Protein AF-T0C561-F1 (afdb_monomer)

Radius of gyration: 12.98 Å; Cα contacts (8 Å, |Δi|>4): 57; chains: 1; bounding box: 28×20×33 Å

Structure (mmCIF, N/CA/C/O backbone):
data_AF-T0C561-F1
#
_entry.id   AF-T0C561-F1
#
loop_
_atom_site.group_PDB
_atom_site.id
_atom_site.type_symbol
_atom_site.label_atom_id
_atom_site.label_alt_id
_atom_site.label_comp_id
_atom_site.label_asym_id
_atom_site.label_entity_id
_atom_site.label_seq_id
_atom_site.pdbx_PDB_ins_code
_atom_site.Cartn_x
_atom_site.Cartn_y
_atom_site.Cartn_z
_atom_site.occupancy
_atom_site.B_iso_or_equiv
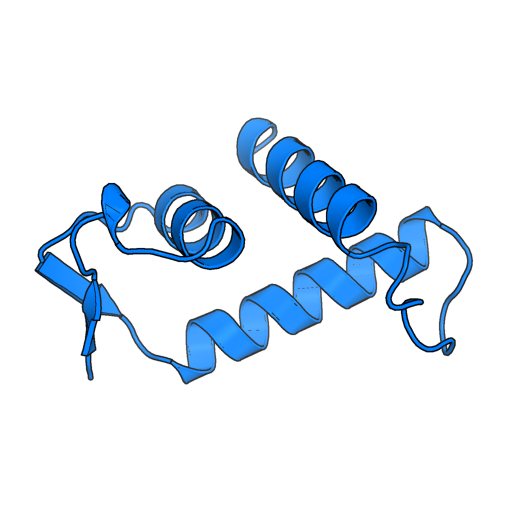_atom_site.auth_seq_id
_atom_site.auth_comp_id
_atom_site.auth_asym_id
_atom_site.auth_atom_id
_atom_site.pdbx_PDB_model_num
ATOM 1 N N . MET A 1 1 ? -0.116 -8.761 18.163 1.00 68.12 1 MET A N 1
ATOM 2 C CA . MET A 1 1 ? -1.073 -8.186 17.192 1.00 68.12 1 MET A CA 1
ATOM 3 C C . MET A 1 1 ? -1.249 -6.732 17.574 1.00 68.12 1 MET A C 1
ATOM 5 O O . MET A 1 1 ? -1.007 -6.416 18.734 1.00 68.12 1 MET A O 1
ATOM 9 N N . SER A 1 2 ? -1.546 -5.865 16.616 1.00 89.75 2 SER A N 1
ATOM 10 C CA . SER A 1 2 ? -1.706 -4.429 16.859 1.00 89.75 2 SER A CA 1
ATOM 11 C C . SER A 1 2 ? -3.097 -4.015 16.410 1.00 89.75 2 SER A C 1
ATOM 13 O O . SER A 1 2 ? -3.669 -4.660 15.534 1.00 89.75 2 SER A O 1
ATOM 15 N N . THR A 1 3 ? -3.634 -2.954 16.993 1.00 95.50 3 THR A N 1
ATOM 16 C CA . THR A 1 3 ? -4.877 -2.341 16.527 1.00 95.50 3 THR A CA 1
ATOM 17 C C . THR A 1 3 ? -4.566 -1.226 15.537 1.00 95.50 3 THR A C 1
ATOM 19 O O . THR A 1 3 ? -3.486 -0.623 15.569 1.00 95.50 3 THR A O 1
ATOM 22 N N . VAL A 1 4 ? -5.474 -1.002 14.592 1.00 95.25 4 VAL A N 1
ATOM 23 C CA . VAL A 1 4 ? -5.380 0.114 13.648 1.00 95.25 4 VAL A CA 1
ATOM 24 C C . VAL A 1 4 ? -5.638 1.418 14.424 1.00 95.25 4 VAL A C 1
ATOM 26 O O . VAL A 1 4 ? -6.687 1.516 15.067 1.00 95.25 4 VAL A O 1
ATOM 29 N N . PRO A 1 5 ? -4.717 2.403 14.409 1.00 94.81 5 PRO A N 1
ATOM 30 C CA . PRO A 1 5 ? -4.945 3.704 15.040 1.00 94.81 5 PRO A CA 1
ATOM 31 C C . PRO A 1 5 ? -5.991 4.525 14.268 1.00 94.81 5 PRO A C 1
ATOM 33 O O . PRO A 1 5 ? -6.355 4.163 13.144 1.00 94.81 5 PRO A O 1
ATOM 36 N N . PRO A 1 6 ? -6.439 5.669 14.810 1.00 96.25 6 PRO A N 1
ATOM 37 C CA . PRO A 1 6 ? -7.139 6.678 14.022 1.00 96.25 6 PRO A CA 1
ATOM 38 C C . PRO A 1 6 ? -6.358 7.023 12.744 1.00 96.25 6 PRO A C 1
ATOM 40 O O . PRO A 1 6 ? -5.140 7.211 12.767 1.00 96.25 6 PRO A O 1
ATOM 43 N N . PHE A 1 7 ? -7.049 7.101 11.604 1.00 94.56 7 PHE A N 1
ATOM 44 C CA . PHE A 1 7 ? -6.386 7.317 10.311 1.00 94.56 7 PHE A CA 1
ATOM 45 C C . PHE A 1 7 ? -5.675 8.669 10.203 1.00 94.56 7 PHE A C 1
ATOM 47 O O . PHE A 1 7 ? -4.685 8.768 9.482 1.00 94.56 7 PHE A O 1
ATOM 54 N N . GLU A 1 8 ? -6.134 9.685 10.930 1.00 93.94 8 GLU A N 1
ATOM 55 C CA . GLU A 1 8 ? -5.482 10.998 11.031 1.00 93.94 8 GLU A CA 1
ATOM 56 C C . GLU A 1 8 ? -4.075 10.951 11.645 1.00 93.94 8 GLU A C 1
ATOM 58 O O . GLU A 1 8 ? -3.247 11.808 11.349 1.00 93.94 8 GLU A O 1
ATOM 63 N N . GLU A 1 9 ? -3.776 9.923 12.440 1.00 92.94 9 GLU A N 1
ATOM 64 C CA . GLU A 1 9 ? -2.464 9.713 13.063 1.00 92.94 9 GLU A CA 1
ATOM 65 C C . GLU A 1 9 ? -1.550 8.811 12.218 1.00 92.94 9 GLU A C 1
ATOM 67 O O . GLU A 1 9 ? -0.385 8.579 12.550 1.00 92.94 9 GLU A O 1
ATOM 72 N N . CYS A 1 10 ? -2.073 8.257 11.124 1.00 92.81 10 CYS A N 1
ATOM 73 C CA . CYS A 1 10 ? -1.400 7.228 10.353 1.00 92.81 10 CYS A CA 1
ATOM 74 C C . CYS A 1 10 ? -0.637 7.793 9.153 1.00 92.81 10 CYS A C 1
ATOM 76 O O . CYS A 1 10 ? -1.097 8.679 8.432 1.00 92.81 10 CYS A O 1
ATOM 78 N N . GLN A 1 11 ? 0.506 7.176 8.845 1.00 92.81 11 GLN A N 1
ATOM 79 C CA . GLN A 1 11 ? 1.179 7.413 7.571 1.00 92.81 11 GLN A CA 1
ATOM 80 C C . GLN A 1 11 ? 0.280 7.009 6.400 1.00 92.81 11 GLN A C 1
ATOM 82 O O . GLN A 1 11 ? -0.375 5.964 6.422 1.00 92.81 11 GLN A O 1
ATOM 87 N N . ARG A 1 12 ? 0.321 7.798 5.323 1.00 94.31 12 ARG A N 1
ATOM 88 C CA . ARG A 1 12 ? -0.570 7.653 4.166 1.00 94.31 12 ARG A CA 1
ATOM 89 C C . ARG A 1 12 ? -0.616 6.233 3.593 1.00 94.31 12 ARG A C 1
ATOM 91 O O . ARG A 1 12 ? -1.694 5.704 3.344 1.00 94.31 12 ARG A O 1
ATOM 98 N N . ARG A 1 13 ? 0.542 5.589 3.427 1.00 94.75 13 ARG A N 1
ATOM 99 C CA . ARG A 1 13 ? 0.642 4.226 2.871 1.00 94.75 13 ARG A CA 1
ATOM 100 C C . ARG A 1 13 ? 0.019 3.163 3.770 1.00 94.75 13 ARG A C 1
ATOM 102 O O . ARG A 1 13 ? -0.523 2.186 3.264 1.00 94.75 13 ARG A O 1
ATOM 109 N N . PHE A 1 14 ? 0.061 3.366 5.085 1.00 96.00 14 PHE A N 1
ATOM 110 C CA . PHE A 1 14 ? -0.620 2.482 6.021 1.00 96.00 14 PHE A CA 1
ATOM 111 C C . PHE A 1 14 ? -2.141 2.635 5.919 1.00 96.00 14 PHE A C 1
ATOM 113 O O . PHE A 1 14 ? -2.847 1.634 5.862 1.00 96.00 14 PHE A O 1
ATOM 120 N N . VAL A 1 15 ? -2.646 3.865 5.776 1.00 96.62 15 VAL A N 1
ATOM 121 C CA . VAL A 1 15 ? -4.079 4.102 5.521 1.00 96.62 15 VAL A CA 1
ATOM 122 C C . VAL A 1 15 ? -4.527 3.406 4.230 1.00 96.62 15 VAL A C 1
ATOM 124 O O . VAL A 1 15 ? -5.556 2.738 4.217 1.00 96.62 15 VAL 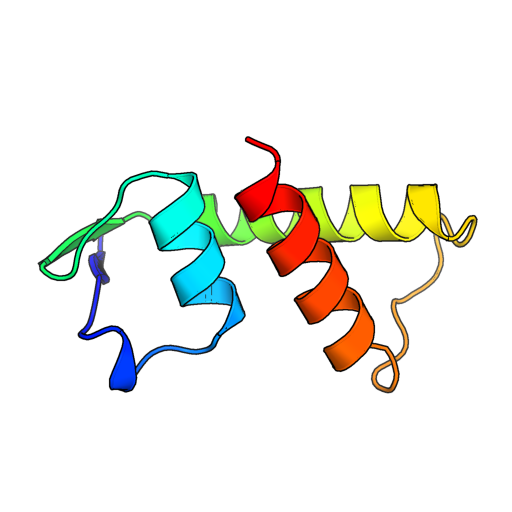A O 1
ATOM 127 N N . LEU A 1 16 ? -3.731 3.485 3.157 1.00 96.69 16 LEU A N 1
ATOM 128 C CA . LEU A 1 16 ? -4.021 2.787 1.897 1.00 96.69 16 LEU A CA 1
ATOM 129 C C . LEU A 1 16 ? -4.024 1.263 2.054 1.00 96.69 16 LEU A C 1
ATOM 131 O O . LEU A 1 16 ? -4.896 0.599 1.499 1.00 96.69 16 LEU A O 1
ATOM 135 N N . TYR A 1 17 ? -3.099 0.714 2.846 1.00 97.31 17 TYR A N 1
ATOM 136 C CA . TYR A 1 17 ? -3.122 -0.700 3.215 1.00 97.31 17 TYR A CA 1
ATOM 137 C C . TYR A 1 17 ? -4.421 -1.072 3.938 1.00 97.31 17 TYR A C 1
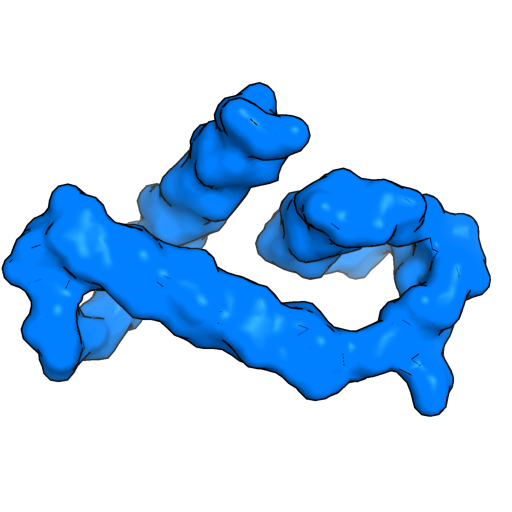ATOM 139 O O . TYR A 1 17 ? -5.037 -2.075 3.578 1.00 97.31 17 TYR A O 1
ATOM 147 N N . CYS A 1 18 ? -4.849 -0.279 4.926 1.00 96.88 18 CYS A N 1
ATOM 148 C CA . CYS A 1 18 ? -6.087 -0.526 5.662 1.00 96.88 18 CYS A CA 1
ATOM 149 C C . CYS A 1 18 ? -7.298 -0.538 4.727 1.00 96.88 18 CYS A C 1
ATOM 151 O O . CYS A 1 18 ? -8.058 -1.503 4.742 1.00 96.88 18 CYS A O 1
ATOM 153 N N . ILE A 1 19 ? -7.418 0.466 3.853 1.00 96.00 19 ILE A N 1
ATOM 154 C CA . ILE A 1 19 ? -8.500 0.553 2.862 1.00 96.00 19 ILE A CA 1
ATOM 155 C C . ILE A 1 19 ? -8.508 -0.685 1.954 1.00 96.00 19 ILE A C 1
ATOM 157 O O . ILE A 1 19 ? -9.543 -1.333 1.822 1.00 96.00 19 ILE A O 1
ATOM 161 N N . ALA A 1 20 ? -7.354 -1.070 1.399 1.00 96.56 20 ALA A N 1
ATOM 162 C CA . ALA A 1 20 ? -7.229 -2.218 0.495 1.00 96.56 20 ALA A CA 1
ATOM 163 C C . ALA A 1 20 ? -7.606 -3.569 1.134 1.00 96.56 20 ALA A C 1
ATOM 165 O O . ALA A 1 20 ? -7.865 -4.537 0.424 1.00 96.56 20 ALA A O 1
ATOM 166 N N . HIS A 1 21 ? -7.606 -3.651 2.466 1.00 95.62 21 HIS A N 1
ATOM 167 C CA . HIS A 1 21 ? -7.925 -4.868 3.217 1.00 95.62 21 HIS A CA 1
ATOM 168 C C . HIS A 1 21 ? -9.216 -4.743 4.033 1.00 95.62 21 HIS A C 1
ATOM 170 O O . HIS A 1 21 ? -9.493 -5.618 4.852 1.00 95.62 21 HIS A O 1
ATOM 176 N N . GLY A 1 22 ? -9.992 -3.673 3.830 1.00 96.06 22 GLY A N 1
ATOM 177 C CA . GLY A 1 22 ? -11.246 -3.434 4.544 1.00 96.06 22 GLY A CA 1
ATOM 178 C C . GLY A 1 22 ? -11.086 -3.226 6.054 1.00 96.06 22 GLY A C 1
ATOM 179 O O . GLY A 1 22 ? -12.032 -3.479 6.790 1.00 96.06 22 GLY A O 1
ATOM 180 N N . LEU A 1 23 ? -9.907 -2.797 6.515 1.00 96.81 23 LEU A N 1
ATOM 181 C CA . LEU A 1 23 ? -9.625 -2.550 7.929 1.00 96.81 23 LEU A CA 1
ATOM 182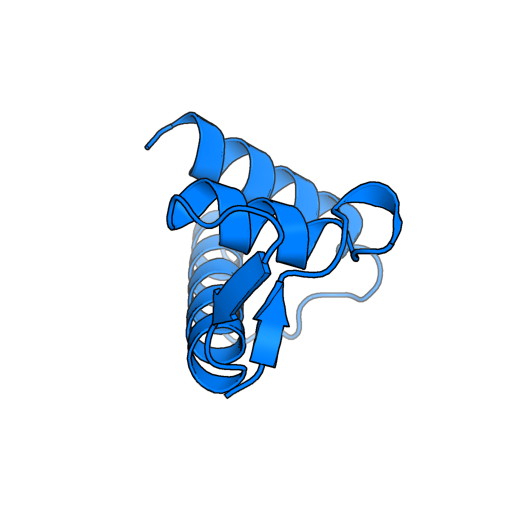 C C . LEU A 1 23 ? -10.061 -1.140 8.336 1.00 96.81 23 LEU A C 1
ATOM 184 O O . LEU A 1 23 ? -9.790 -0.170 7.626 1.00 96.81 23 LEU A O 1
ATOM 188 N N . GLN A 1 24 ? -10.665 -1.030 9.512 1.00 97.06 24 GLN A N 1
ATOM 189 C CA . GLN A 1 24 ? -11.090 0.205 10.165 1.00 97.06 24 GLN A CA 1
ATOM 190 C C . GLN A 1 24 ? -10.268 0.467 11.437 1.00 97.06 24 GLN A C 1
ATOM 192 O O . GLN A 1 24 ? -9.657 -0.459 11.979 1.00 97.06 24 GLN A O 1
ATOM 197 N N . PR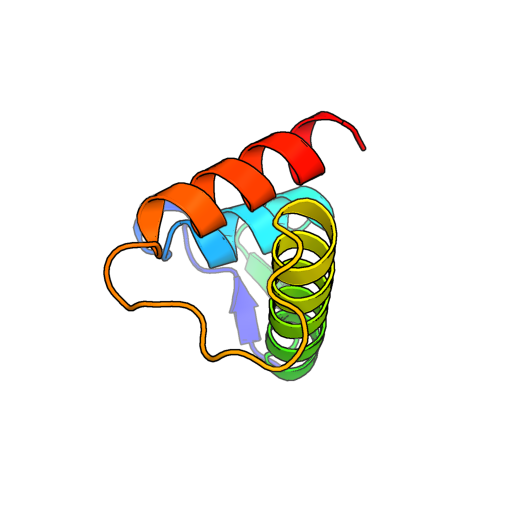O A 1 25 ? -10.237 1.711 11.954 1.00 97.06 25 PRO A N 1
ATOM 198 C CA . PRO A 1 25 ? -9.678 1.988 13.273 1.00 97.06 25 PRO A CA 1
ATOM 199 C C . PRO A 1 25 ? -10.267 1.062 14.344 1.00 97.06 25 PRO A C 1
ATOM 201 O O . PRO A 1 25 ? -11.477 0.857 14.407 1.00 97.06 25 PRO A O 1
ATOM 204 N N . GLY A 1 26 ? -9.400 0.497 15.183 1.00 96.38 26 GLY A N 1
ATOM 205 C CA . GLY A 1 26 ? -9.760 -0.511 16.184 1.00 96.38 26 GLY A CA 1
ATOM 206 C C . GLY A 1 26 ? -9.648 -1.964 15.710 1.00 96.38 26 GLY A C 1
ATOM 207 O O . GLY A 1 26 ? -9.488 -2.840 16.560 1.00 96.38 26 GLY A O 1
ATOM 208 N N . ASP A 1 27 ? -9.633 -2.233 14.400 1.00 97.25 27 ASP A N 1
ATOM 209 C CA . ASP A 1 27 ? -9.449 -3.594 13.890 1.00 97.25 27 ASP A CA 1
ATOM 210 C C . ASP A 1 27 ? -8.050 -4.132 14.191 1.00 97.25 27 ASP A C 1
ATOM 212 O O . ASP A 1 27 ? -7.058 -3.398 14.267 1.00 97.25 27 ASP A O 1
ATOM 216 N N . GLU A 1 28 ? -7.953 -5.454 14.315 1.00 97.00 28 GLU A N 1
ATOM 217 C CA . GLU A 1 28 ? -6.667 -6.118 14.446 1.00 97.00 28 GLU A CA 1
ATOM 218 C C . GLU A 1 28 ? -5.932 -6.178 13.107 1.00 97.00 28 GLU A C 1
ATOM 220 O O . GLU A 1 28 ? -6.425 -6.679 12.094 1.00 97.00 28 GLU A O 1
ATOM 225 N N . TRP A 1 29 ? -4.668 -5.772 13.133 1.00 95.56 29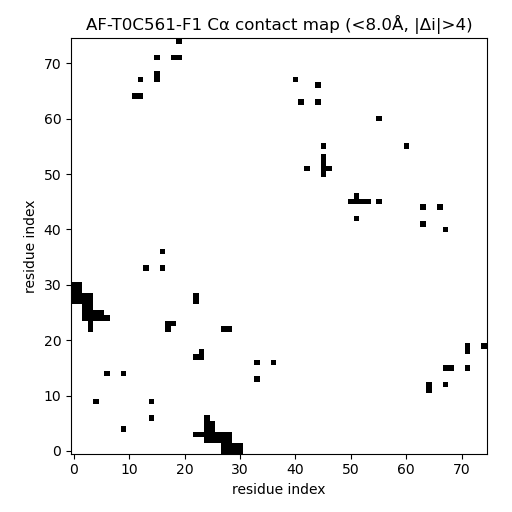 TRP A N 1
ATOM 226 C CA . TRP A 1 29 ? -3.748 -5.960 12.029 1.00 95.56 29 TRP A CA 1
ATOM 227 C C . TRP A 1 29 ? -2.438 -6.578 12.507 1.00 95.56 29 TRP A C 1
ATOM 229 O O . TRP A 1 29 ? -2.095 -6.655 13.694 1.00 95.56 29 TRP A O 1
ATOM 239 N N . LYS A 1 30 ? -1.691 -7.090 11.533 1.00 95.31 30 LYS A N 1
ATOM 240 C CA . LYS A 1 30 ? -0.410 -7.741 11.771 1.00 95.31 30 LYS A CA 1
ATOM 241 C C . LYS A 1 30 ? 0.671 -6.979 11.009 1.00 95.31 30 LYS A C 1
ATOM 243 O O . LYS A 1 30 ? 0.589 -6.947 9.780 1.00 95.31 30 LYS A O 1
ATOM 248 N N . PRO A 1 31 ? 1.699 -6.435 11.687 1.00 93.62 31 PRO A N 1
ATOM 249 C CA . PRO A 1 31 ? 2.766 -5.674 11.038 1.00 93.62 31 PRO A CA 1
ATOM 250 C C . PRO A 1 31 ? 3.410 -6.383 9.847 1.00 93.62 31 PRO A C 1
ATOM 252 O O . PRO A 1 31 ? 3.629 -5.778 8.803 1.00 93.62 31 PRO A O 1
ATOM 255 N N . TYR A 1 32 ? 3.616 -7.697 9.946 1.00 94.69 32 TYR A N 1
ATOM 256 C CA . TYR A 1 32 ? 4.203 -8.475 8.857 1.00 94.69 32 TYR A CA 1
ATOM 257 C C . TYR A 1 32 ? 3.321 -8.544 7.596 1.00 94.69 32 TYR A C 1
ATOM 259 O O . TYR A 1 32 ? 3.858 -8.696 6.503 1.00 94.69 32 TYR A O 1
ATOM 267 N N . LYS A 1 33 ? 1.988 -8.419 7.712 1.00 96.06 33 LYS A N 1
ATOM 268 C CA . LYS A 1 33 ? 1.089 -8.370 6.545 1.00 96.06 33 LYS A CA 1
ATOM 269 C C . LYS A 1 33 ? 1.230 -7.046 5.799 1.00 96.06 33 LYS A C 1
ATOM 271 O O . LYS A 1 33 ? 1.309 -7.057 4.576 1.00 96.06 33 LYS A O 1
ATOM 276 N N . TYR A 1 34 ? 1.340 -5.939 6.533 1.00 95.62 34 TYR A N 1
ATOM 277 C CA . TYR A 1 34 ? 1.639 -4.634 5.946 1.00 95.62 34 TYR A CA 1
ATOM 278 C C . TYR A 1 34 ? 2.999 -4.637 5.242 1.00 95.62 34 TYR A C 1
ATOM 280 O O . TYR A 1 34 ? 3.085 -4.235 4.086 1.00 95.62 34 TYR A O 1
ATOM 288 N N . MET A 1 35 ? 4.041 -5.173 5.892 1.00 95.12 35 MET A N 1
ATOM 289 C CA . MET A 1 35 ? 5.375 -5.277 5.286 1.00 95.12 35 MET A CA 1
ATOM 290 C C . MET A 1 35 ? 5.362 -6.129 4.011 1.00 95.12 35 MET A C 1
ATOM 292 O O . MET A 1 35 ? 5.921 -5.734 2.993 1.00 95.12 35 MET A O 1
ATOM 296 N N . ALA A 1 36 ? 4.681 -7.277 4.025 1.00 96.25 36 ALA A N 1
ATOM 297 C CA . ALA A 1 36 ? 4.554 -8.109 2.831 1.00 96.25 36 ALA A CA 1
ATOM 298 C C . ALA A 1 36 ? 3.810 -7.380 1.698 1.00 96.25 36 ALA A C 1
ATOM 300 O O . ALA A 1 36 ? 4.220 -7.451 0.538 1.00 96.25 36 ALA A O 1
ATOM 301 N N . TRP A 1 37 ? 2.739 -6.658 2.030 1.00 96.31 37 TRP A N 1
ATOM 302 C CA . TRP A 1 37 ? 1.956 -5.909 1.056 1.00 96.31 37 TRP A CA 1
ATOM 303 C C . TRP A 1 37 ? 2.740 -4.744 0.452 1.00 96.31 37 TRP A C 1
ATOM 305 O O . TRP A 1 37 ? 2.766 -4.606 -0.769 1.00 96.31 37 TRP A O 1
ATOM 315 N N . ILE A 1 38 ? 3.445 -3.952 1.263 1.00 94.38 38 ILE A N 1
ATOM 316 C CA . ILE A 1 38 ? 4.200 -2.809 0.743 1.00 94.38 38 ILE A CA 1
ATOM 317 C C . ILE A 1 38 ? 5.366 -3.261 -0.147 1.00 94.38 38 ILE 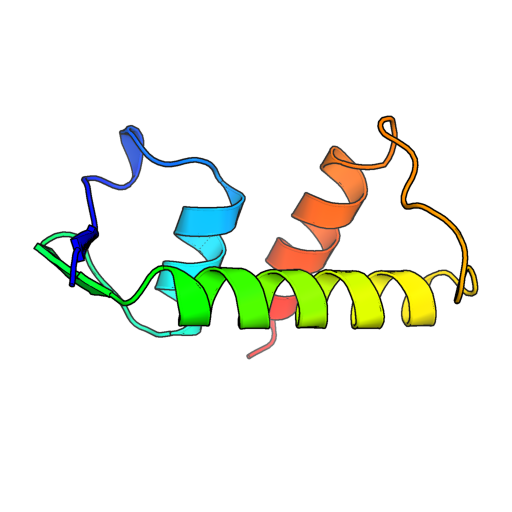A C 1
ATOM 319 O O . ILE A 1 38 ? 5.592 -2.664 -1.196 1.00 94.38 38 ILE A O 1
ATOM 323 N N . CYS A 1 39 ? 6.038 -4.370 0.191 1.00 92.88 39 CYS A N 1
ATOM 324 C CA . CYS A 1 39 ? 7.054 -4.974 -0.674 1.00 92.88 39 CYS A CA 1
ATOM 325 C C . CYS A 1 39 ? 6.464 -5.474 -2.002 1.00 92.88 39 CYS A C 1
ATOM 327 O O . CYS A 1 39 ? 7.106 -5.359 -3.048 1.00 92.88 39 CYS A O 1
ATOM 329 N N . LYS A 1 40 ? 5.238 -6.019 -1.985 1.00 94.12 40 LYS A N 1
ATOM 330 C CA . LYS A 1 40 ? 4.524 -6.403 -3.209 1.00 94.12 40 LYS A CA 1
ATOM 331 C C . LYS A 1 40 ? 4.230 -5.172 -4.074 1.00 94.12 40 LYS A C 1
ATOM 333 O O . LYS A 1 40 ? 4.576 -5.189 -5.252 1.00 94.12 40 LYS A O 1
ATOM 338 N N . MET A 1 41 ? 3.669 -4.112 -3.492 1.00 94.12 41 MET A N 1
ATOM 339 C CA . MET A 1 41 ? 3.387 -2.861 -4.208 1.00 94.12 41 MET A CA 1
ATOM 340 C C . MET A 1 41 ? 4.659 -2.253 -4.805 1.00 94.12 41 MET A C 1
ATOM 342 O O . MET A 1 41 ? 4.663 -1.850 -5.963 1.00 94.12 41 MET A O 1
ATOM 346 N N . GLU A 1 42 ? 5.764 -2.238 -4.054 1.00 91.56 42 GLU A N 1
ATOM 347 C CA . GLU A 1 42 ? 7.047 -1.723 -4.544 1.00 91.56 42 GLU A CA 1
ATOM 348 C C . GLU A 1 42 ? 7.558 -2.538 -5.740 1.00 91.56 42 GLU A C 1
ATOM 350 O O . GLU A 1 42 ? 8.047 -1.986 -6.728 1.00 91.56 42 GLU A O 1
ATOM 355 N N . ARG A 1 43 ? 7.427 -3.867 -5.684 1.00 91.12 43 ARG A N 1
ATOM 356 C CA . ARG A 1 43 ? 7.800 -4.738 -6.800 1.00 91.12 43 ARG A CA 1
ATOM 357 C C . ARG A 1 43 ? 6.965 -4.442 -8.045 1.00 91.12 43 ARG A C 1
ATOM 359 O O . ARG A 1 43 ? 7.531 -4.366 -9.134 1.00 91.12 43 ARG A O 1
ATOM 366 N N . GLU A 1 44 ? 5.654 -4.294 -7.897 1.00 92.38 44 GLU A N 1
ATOM 367 C CA . GLU A 1 44 ? 4.749 -3.999 -9.014 1.00 92.38 44 GLU A CA 1
ATOM 368 C C . GLU A 1 44 ? 5.028 -2.615 -9.615 1.00 92.38 44 GLU A C 1
ATOM 370 O O . GLU A 1 44 ? 5.152 -2.498 -10.834 1.00 92.38 44 GLU A O 1
ATOM 375 N N . TYR A 1 45 ? 5.275 -1.609 -8.773 1.00 91.44 45 TYR A N 1
ATOM 376 C CA . TYR A 1 45 ? 5.715 -0.277 -9.189 1.00 91.44 45 TYR A CA 1
ATOM 377 C C . TYR A 1 45 ? 7.009 -0.324 -10.018 1.00 91.44 45 TYR A C 1
ATOM 379 O O . TYR A 1 45 ? 7.082 0.220 -11.125 1.00 91.44 45 TYR A O 1
ATOM 387 N N . LYS A 1 46 ? 8.034 -1.038 -9.529 1.00 89.75 46 LYS A N 1
ATOM 388 C CA . LYS A 1 46 ? 9.308 -1.200 -10.252 1.00 89.75 46 LYS A CA 1
ATOM 389 C C . LYS A 1 46 ? 9.119 -1.887 -11.600 1.00 89.75 46 LYS A C 1
ATOM 391 O O . LYS A 1 46 ? 9.805 -1.538 -12.560 1.00 89.75 46 LYS A O 1
ATOM 396 N N . ILE A 1 47 ? 8.200 -2.851 -11.681 1.00 91.12 47 ILE A N 1
ATOM 397 C CA . ILE A 1 47 ? 7.842 -3.511 -12.939 1.00 91.12 47 ILE A CA 1
ATOM 398 C C . ILE A 1 47 ? 7.169 -2.517 -13.890 1.00 91.12 47 ILE A C 1
ATOM 400 O O . ILE A 1 47 ? 7.598 -2.428 -15.038 1.00 91.12 47 ILE A O 1
ATOM 404 N N . SER A 1 48 ? 6.190 -1.727 -13.431 1.00 90.00 48 SER A N 1
ATOM 405 C CA . SER A 1 48 ? 5.495 -0.755 -14.290 1.00 90.00 48 SER A CA 1
ATOM 406 C C . SER A 1 48 ? 6.395 0.377 -14.787 1.00 90.00 48 SER A C 1
ATOM 408 O O . SER A 1 48 ? 6.136 0.955 -15.838 1.00 90.00 48 SER A O 1
ATOM 410 N N . ARG A 1 49 ? 7.467 0.686 -14.050 1.00 87.75 49 ARG A N 1
ATOM 411 C CA . ARG A 1 49 ? 8.465 1.701 -14.412 1.00 87.75 49 ARG A CA 1
ATOM 412 C C . ARG A 1 49 ? 9.663 1.140 -15.196 1.00 87.75 49 ARG A C 1
ATOM 414 O O . ARG A 1 49 ? 10.514 1.915 -15.616 1.00 87.75 49 ARG A O 1
ATOM 421 N N . GLY A 1 50 ? 9.760 -0.180 -15.390 1.00 88.31 50 GLY A N 1
ATOM 422 C CA . GLY A 1 50 ? 10.896 -0.809 -16.081 1.00 88.31 50 GLY A CA 1
ATOM 423 C C . GLY A 1 50 ? 12.235 -0.688 -15.336 1.00 88.31 50 GLY A C 1
ATOM 424 O O . GLY A 1 50 ? 13.296 -0.711 -15.957 1.00 88.31 50 GLY A O 1
ATOM 425 N N . ILE A 1 51 ? 12.200 -0.528 -14.009 1.00 85.69 51 ILE A N 1
ATOM 426 C CA . ILE A 1 51 ? 13.383 -0.334 -13.149 1.00 85.69 51 ILE A CA 1
ATOM 427 C C . ILE A 1 51 ? 13.635 -1.539 -12.232 1.00 85.69 51 ILE A C 1
ATOM 429 O O . ILE A 1 51 ? 14.123 -1.393 -11.108 1.00 85.69 51 ILE A O 1
ATOM 433 N N . GLN A 1 52 ? 13.285 -2.750 -12.675 1.00 84.62 52 GLN A N 1
ATOM 434 C CA . GLN A 1 52 ? 13.449 -3.951 -11.856 1.00 84.62 52 GLN A CA 1
ATOM 435 C C . GLN A 1 52 ? 14.906 -4.115 -11.387 1.00 84.62 52 GLN A C 1
ATOM 437 O O . GLN A 1 52 ? 15.853 -3.887 -12.136 1.00 84.62 52 GLN A O 1
ATOM 442 N N . GLY A 1 53 ? 15.087 -4.503 -10.121 1.00 75.06 53 GLY A N 1
ATOM 443 C C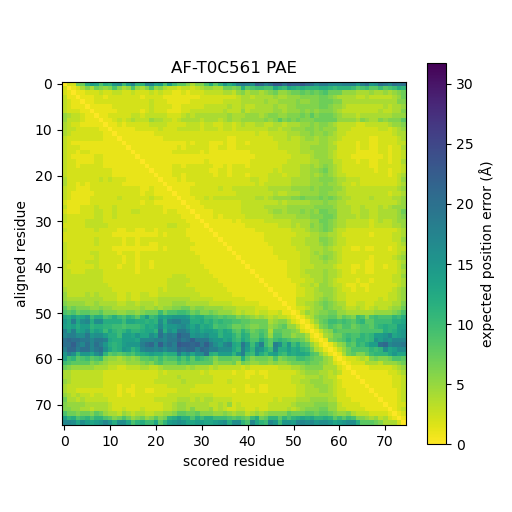A . GLY A 1 53 ? 16.412 -4.683 -9.516 1.00 75.06 53 GLY A CA 1
ATOM 444 C C . GLY A 1 53 ? 17.126 -3.388 -9.110 1.00 75.06 53 GLY A C 1
ATOM 445 O O . GLY A 1 53 ? 18.211 -3.465 -8.538 1.00 75.06 53 GLY A O 1
ATOM 446 N N . ARG A 1 54 ? 16.534 -2.209 -9.350 1.00 76.44 54 ARG A N 1
ATOM 447 C CA . ARG A 1 54 ? 17.048 -0.931 -8.841 1.00 76.44 54 ARG A CA 1
ATOM 448 C C . ARG A 1 54 ? 16.430 -0.588 -7.483 1.00 76.44 54 ARG A C 1
ATOM 450 O O . ARG A 1 54 ? 15.305 -0.989 -7.163 1.00 76.44 54 ARG A O 1
ATOM 457 N N . TRP A 1 55 ? 17.182 0.158 -6.678 1.00 68.12 55 TRP A N 1
ATOM 458 C CA . TRP A 1 55 ? 16.633 0.824 -5.499 1.00 6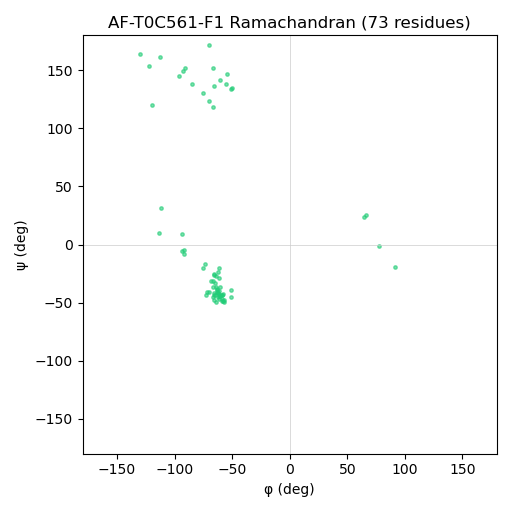8.12 55 TRP A CA 1
ATOM 459 C C . TRP A 1 55 ? 15.630 1.885 -5.947 1.00 68.12 55 TRP A C 1
ATOM 461 O O . TRP A 1 55 ? 15.901 2.604 -6.907 1.00 68.12 55 TRP A O 1
ATOM 471 N N . THR A 1 56 ? 14.484 1.963 -5.269 1.00 65.31 56 THR A N 1
ATOM 472 C CA . THR A 1 56 ? 13.534 3.062 -5.470 1.00 65.31 56 THR A CA 1
ATOM 473 C C . THR A 1 56 ? 14.209 4.337 -4.968 1.00 65.31 56 THR A C 1
ATOM 475 O O . THR A 1 56 ? 14.568 4.373 -3.786 1.00 65.31 56 THR A O 1
ATOM 478 N N . PRO A 1 57 ? 14.442 5.348 -5.821 1.00 64.19 57 PRO A N 1
ATOM 479 C CA . PRO A 1 57 ? 15.012 6.613 -5.379 1.00 64.19 57 PRO A CA 1
ATOM 480 C C . PRO A 1 57 ? 14.184 7.221 -4.239 1.00 64.19 57 PRO A C 1
ATOM 482 O O . PRO A 1 57 ? 12.963 7.064 -4.187 1.00 64.19 57 PRO A O 1
ATOM 485 N N . ILE A 1 58 ? 14.846 7.917 -3.312 1.00 59.66 58 ILE A N 1
ATOM 486 C CA . ILE A 1 58 ? 14.170 8.650 -2.225 1.00 59.66 58 ILE A CA 1
ATOM 487 C C . ILE A 1 58 ? 13.252 9.741 -2.803 1.00 59.66 58 ILE A C 1
ATOM 489 O O . ILE A 1 58 ? 12.201 10.024 -2.237 1.00 59.66 58 ILE A O 1
ATOM 493 N N . ASP A 1 59 ? 13.598 10.272 -3.973 1.00 61.69 59 ASP A N 1
ATOM 494 C CA . ASP A 1 59 ? 12.824 11.305 -4.664 1.00 61.69 59 ASP A CA 1
ATOM 495 C C . ASP A 1 59 ? 11.523 10.761 -5.295 1.00 61.69 59 ASP A C 1
ATOM 497 O O . ASP A 1 59 ? 10.595 11.520 -5.555 1.00 61.69 59 ASP A O 1
ATOM 501 N N . ASP A 1 60 ? 11.402 9.436 -5.453 1.00 66.00 60 ASP A N 1
ATOM 502 C CA . ASP A 1 60 ? 10.222 8.768 -6.026 1.00 66.00 60 ASP A CA 1
ATOM 503 C C . ASP A 1 60 ? 9.217 8.309 -4.950 1.00 66.00 60 ASP A C 1
ATOM 505 O O . ASP A 1 60 ? 8.270 7.574 -5.237 1.00 66.00 60 ASP A O 1
ATOM 509 N N . GLN A 1 61 ? 9.396 8.695 -3.680 1.00 76.94 61 GLN A N 1
ATOM 510 C CA . GLN A 1 61 ? 8.503 8.256 -2.598 1.00 76.94 61 GLN A CA 1
ATOM 511 C C . GLN A 1 61 ? 7.068 8.792 -2.770 1.00 76.94 61 GLN A C 1
ATOM 513 O O . GLN A 1 61 ? 6.108 8.086 -2.435 1.00 76.94 61 GLN A O 1
ATOM 518 N N . ASP A 1 62 ? 6.898 9.987 -3.333 1.00 84.94 62 ASP A N 1
ATOM 519 C CA . ASP A 1 62 ? 5.572 10.534 -3.635 1.00 84.94 62 ASP A CA 1
ATOM 520 C C . ASP A 1 62 ? 4.937 9.813 -4.828 1.00 84.94 62 ASP A C 1
ATOM 522 O O . ASP A 1 62 ? 3.786 9.384 -4.740 1.00 84.94 62 ASP A O 1
ATOM 526 N N . ASP A 1 63 ? 5.707 9.562 -5.891 1.00 88.94 63 ASP A N 1
ATOM 527 C CA . ASP A 1 63 ? 5.238 8.826 -7.072 1.00 88.94 63 ASP A CA 1
ATOM 528 C C . ASP A 1 63 ? 4.843 7.381 -6.730 1.00 88.94 63 ASP A C 1
ATOM 530 O O . ASP A 1 63 ? 3.786 6.900 -7.140 1.00 88.94 63 ASP A O 1
ATOM 534 N N . PHE A 1 64 ? 5.621 6.705 -5.879 1.00 90.62 64 PHE A N 1
ATOM 535 C CA . PHE A 1 64 ? 5.259 5.384 -5.371 1.00 90.62 64 PHE A CA 1
ATOM 536 C C . PHE A 1 64 ? 3.972 5.421 -4.533 1.00 90.62 64 PHE A C 1
ATOM 538 O O . PHE A 1 64 ? 3.137 4.521 -4.629 1.00 90.62 64 PHE A O 1
ATOM 545 N N . THR A 1 65 ? 3.770 6.465 -3.726 1.00 92.38 65 THR A N 1
ATOM 546 C CA . THR A 1 65 ? 2.525 6.613 -2.958 1.00 92.38 65 THR A CA 1
ATOM 547 C C . THR A 1 65 ? 1.332 6.814 -3.891 1.00 92.38 65 THR A C 1
ATOM 549 O O . THR A 1 65 ? 0.320 6.140 -3.715 1.00 92.38 65 THR A O 1
ATOM 552 N N . LEU A 1 66 ? 1.464 7.653 -4.923 1.00 92.38 66 LEU A N 1
ATOM 553 C CA . LEU A 1 66 ? 0.430 7.857 -5.944 1.00 92.38 66 LEU A CA 1
ATOM 554 C C . LEU A 1 66 ? 0.111 6.571 -6.712 1.00 92.38 66 LEU A C 1
ATOM 556 O O . LEU A 1 66 ? -1.058 6.278 -6.962 1.00 92.38 66 LEU A O 1
ATOM 560 N N . TYR A 1 67 ? 1.129 5.774 -7.039 1.00 92.56 67 TYR A N 1
ATOM 561 C CA . TYR A 1 67 ? 0.943 4.458 -7.641 1.00 92.56 67 TYR A CA 1
ATOM 562 C C . TYR A 1 67 ? 0.069 3.551 -6.761 1.00 92.56 67 TYR A C 1
ATOM 564 O O . TYR A 1 67 ? -0.896 2.959 -7.247 1.00 92.56 67 TYR A O 1
ATOM 572 N N . ILE A 1 68 ? 0.356 3.484 -5.454 1.00 94.56 68 ILE A N 1
ATOM 573 C CA . ILE A 1 68 ? -0.453 2.703 -4.507 1.00 94.56 68 ILE A CA 1
ATOM 574 C C . ILE A 1 68 ? -1.890 3.238 -4.461 1.00 94.56 68 ILE A C 1
ATOM 576 O O . ILE A 1 68 ? -2.832 2.450 -4.492 1.00 94.56 68 ILE A O 1
ATOM 580 N N . GLU A 1 69 ? -2.089 4.558 -4.415 1.00 94.44 69 GLU A N 1
ATOM 581 C CA . GLU A 1 69 ? -3.434 5.152 -4.408 1.00 94.44 69 GLU A CA 1
ATOM 582 C C . GLU A 1 69 ? -4.259 4.748 -5.632 1.00 94.44 69 GLU A C 1
ATOM 584 O O . GLU A 1 69 ? -5.439 4.418 -5.503 1.00 94.44 69 GLU A O 1
ATOM 589 N N . GLN A 1 70 ? -3.644 4.751 -6.816 1.00 93.31 70 GLN A N 1
ATOM 590 C CA . GLN A 1 70 ? -4.298 4.323 -8.051 1.00 93.31 70 GLN A CA 1
ATOM 591 C C . GLN A 1 70 ? -4.639 2.832 -8.014 1.00 93.31 70 GLN A C 1
ATOM 593 O O . GLN A 1 70 ? -5.761 2.465 -8.357 1.00 93.31 70 GLN A O 1
ATOM 598 N N . HIS A 1 71 ? -3.716 1.994 -7.537 1.00 91.38 71 HIS A N 1
ATOM 599 C CA . HIS A 1 71 ? -3.929 0.553 -7.407 1.00 91.38 71 HIS A CA 1
ATOM 600 C C . HIS A 1 71 ? -5.102 0.225 -6.471 1.00 91.38 71 HIS A C 1
ATOM 602 O O . HIS A 1 71 ? -5.938 -0.616 -6.793 1.00 91.38 71 HIS A O 1
ATOM 608 N N . VAL A 1 72 ? -5.199 0.910 -5.327 1.00 92.12 72 VAL A N 1
ATOM 609 C CA . VAL A 1 72 ? -6.274 0.687 -4.347 1.00 92.12 72 VAL A CA 1
ATOM 610 C C . VAL A 1 72 ? -7.639 1.142 -4.869 1.00 92.12 72 VAL A C 1
ATOM 612 O O . VAL A 1 72 ? -8.637 0.537 -4.519 1.00 92.12 72 VAL A O 1
ATOM 615 N N . ARG A 1 73 ? -7.717 2.173 -5.722 1.00 87.00 73 ARG A N 1
ATOM 616 C CA . ARG A 1 73 ? -8.997 2.633 -6.305 1.00 87.00 73 ARG A CA 1
ATOM 617 C C . ARG A 1 73 ? -9.548 1.726 -7.406 1.00 87.00 73 ARG A C 1
ATOM 619 O O . ARG A 1 73 ? -10.715 1.857 -7.761 1.00 87.00 73 ARG A O 1
ATOM 626 N N . GLN A 1 74 ? -8.697 0.902 -8.010 1.00 77.88 74 GLN A N 1
ATOM 627 C CA . GLN A 1 74 ? -9.052 0.034 -9.137 1.00 77.88 74 GLN A CA 1
ATOM 628 C C . GLN A 1 74 ? -9.510 -1.368 -8.705 1.00 77.88 74 GLN A C 1
ATOM 630 O O . GLN A 1 74 ? -9.964 -2.128 -9.558 1.00 77.88 74 GLN A O 1
ATOM 635 N N . ASN A 1 75 ? -9.386 -1.700 -7.416 1.00 59.78 75 ASN A N 1
ATOM 636 C CA . ASN A 1 75 ? -9.787 -2.975 -6.815 1.00 59.78 75 ASN A CA 1
ATOM 637 C C . ASN A 1 75 ? -10.874 -2.750 -5.761 1.00 59.78 75 ASN A C 1
ATOM 639 O O . ASN A 1 75 ? -11.671 -3.690 -5.558 1.00 59.78 75 ASN A O 1
#

Nearest PDB structures (foldseek):
  8q1c-assembly1_B  TM=3.017E-01  e=9.937E+00  Lactococcus lactis subsp. lactis Il1403

Organism: Alicyclobacillus acidoterrestris (strain ATCC 49025 / DSM 3922 / CIP 106132 / NCIMB 13137 / GD3B) (NCBI:txid1356854)

Foldseek 3Di:
DDFAAPVVVDDLLVVLVCLLVVHDGGDDDDVVVSVVVLVVLVQVVCVVVVNPPDDDDPVCPVVSSVSSVVVSVVD

Secondary structure (DSSP, 8-state):
-EEPPPGGGS-HHHHHHHHHTT--TT-EE-HHHHHHHHHHHHHHHHHHTT-TTSPPPGGGHHHHHHHHHHHHHT-

Solvent-accessible surface area (backbone atoms only — not comparable to full-atom values): 4548 Å² total; per-residue (Å²): 128,43,62,37,60,61,65,92,80,45,58,69,70,58,48,51,52,29,59,69,68,75,50,50,64,68,36,82,45,49,71,68,58,55,53,54,48,54,54,49,52,50,52,53,52,27,56,77,68,74,43,69,96,57,81,82,56,82,86,43,54,62,58,53,49,52,51,51,55,53,56,53,74,76,108

Sequence (75 aa):
MSTVPPFEECQRRFVLYCIAHGLQPGDEWKPYKYMAWICKMEREYKISRGIQGRWTPIDDQDDFTLYIEQHVRQN

Mean predicted aligned error: 4.29 Å

pLDDT: mean 89.45, std 10.03, range [59.66, 97.31]